Protein AF-A0A2M8AQI9-F1 (afdb_monomer)

pLDDT: mean 91.01, std 7.04, range [59.84, 96.62]

Secondary structure (DSSP, 8-state):
--HHHHHH-SEEEEETTTSHHHHHHHHHHHHTT-EEEEE-S-HHHHHTS----

Mean predicted aligned error: 3.59 Å

Structure (mmCIF, N/CA/C/O backbone):
data_AF-A0A2M8AQI9-F1
#
_entry.id   AF-A0A2M8AQI9-F1
#
loop_
_atom_site.group_PDB
_atom_site.id
_atom_site.type_symbol
_atom_site.label_atom_id
_atom_site.label_alt_id
_atom_site.label_comp_id
_atom_site.label_asym_id
_atom_site.label_entity_id
_atom_site.label_seq_id
_atom_site.pdbx_PDB_ins_code
_atom_site.Cartn_x
_atom_site.Cartn_y
_atom_site.Cartn_z
_atom_site.occupancy
_atom_site.B_iso_or_equiv
_atom_site.auth_seq_id
_atom_site.auth_comp_id
_atom_site.auth_asym_id
_atom_site.auth_atom_id
_atom_site.pdbx_PDB_model_num
ATOM 1 N N . MET A 1 1 ? -11.951 -4.954 17.361 1.00 59.84 1 MET A N 1
ATOM 2 C CA . MET A 1 1 ? -12.000 -3.852 16.375 1.00 59.84 1 MET A CA 1
ATOM 3 C C . MET A 1 1 ? -10.566 -3.462 16.067 1.00 59.84 1 MET A C 1
ATOM 5 O O . MET A 1 1 ? -9.803 -3.337 17.013 1.00 59.84 1 MET A O 1
ATOM 9 N N . ASN A 1 2 ? -10.154 -3.393 14.798 1.00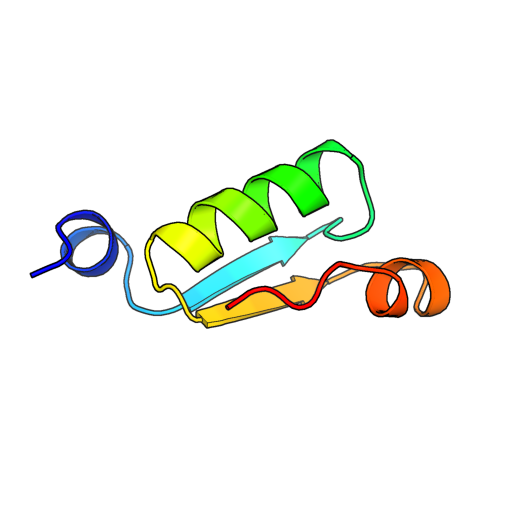 78.88 2 ASN A N 1
ATOM 10 C CA . ASN A 1 2 ? -8.751 -3.125 14.475 1.00 78.88 2 ASN A CA 1
ATOM 11 C C . ASN A 1 2 ? -8.432 -1.649 14.768 1.00 78.88 2 ASN A C 1
ATOM 13 O O . ASN A 1 2 ? -8.903 -0.772 14.047 1.00 78.88 2 ASN A O 1
ATOM 17 N N . GLU A 1 3 ? -7.674 -1.377 15.834 1.00 87.06 3 GLU A N 1
ATOM 18 C CA . GLU A 1 3 ? -7.327 -0.012 16.270 1.00 87.06 3 GLU A CA 1
ATOM 19 C C . GLU A 1 3 ? -6.650 0.793 15.157 1.00 87.06 3 GLU A C 1
ATOM 21 O O . GLU A 1 3 ? -6.838 2.003 15.041 1.00 87.06 3 GLU A O 1
ATOM 26 N N . PHE A 1 4 ? -5.912 0.108 14.282 1.00 88.75 4 PHE A N 1
ATOM 27 C CA . PHE A 1 4 ? -5.250 0.737 13.152 1.00 88.75 4 PHE A CA 1
ATOM 28 C C . PHE A 1 4 ? -6.255 1.257 12.119 1.00 88.75 4 PHE A C 1
ATOM 30 O O . PHE A 1 4 ? -6.148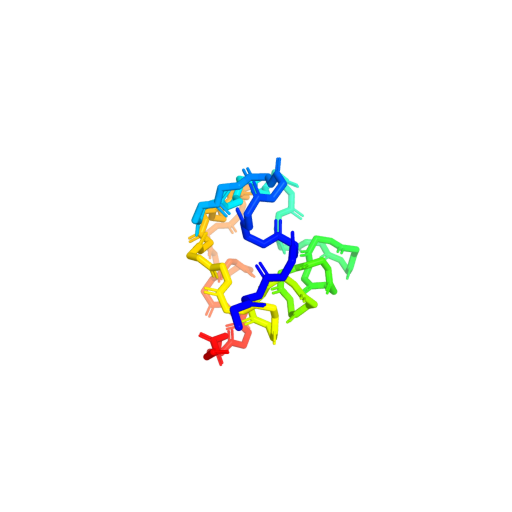 2.402 11.683 1.00 88.75 4 PHE A O 1
ATOM 37 N N . LYS A 1 5 ? -7.276 0.458 11.785 1.00 90.75 5 LYS A N 1
ATOM 38 C CA . LYS A 1 5 ? -8.379 0.904 10.921 1.00 90.75 5 LYS A CA 1
ATOM 39 C C . LYS A 1 5 ? -9.176 2.037 11.548 1.00 90.75 5 LYS A C 1
ATOM 41 O O . LYS A 1 5 ? -9.520 2.985 10.858 1.00 90.75 5 LYS A O 1
ATOM 46 N N . ALA A 1 6 ? -9.438 1.965 12.853 1.00 91.38 6 ALA A N 1
ATOM 47 C CA . ALA A 1 6 ? -10.159 3.026 13.554 1.00 91.38 6 ALA A CA 1
ATOM 48 C C . ALA A 1 6 ? -9.411 4.371 13.497 1.00 91.38 6 ALA A C 1
ATOM 50 O O . ALA A 1 6 ? -10.041 5.422 13.447 1.00 91.38 6 ALA A O 1
ATOM 51 N N . LYS A 1 7 ? -8.072 4.340 13.473 1.00 95.19 7 LYS A N 1
ATOM 52 C CA . LYS A 1 7 ? -7.226 5.536 13.415 1.00 95.19 7 LYS A CA 1
ATOM 53 C C . LYS A 1 7 ? -6.999 6.076 11.999 1.00 95.19 7 LYS A C 1
ATOM 55 O O . LYS A 1 7 ? -6.939 7.291 11.832 1.00 95.19 7 LYS A O 1
ATOM 60 N N . TYR A 1 8 ? -6.817 5.200 11.008 1.00 95.00 8 TYR A N 1
ATOM 61 C CA . TYR A 1 8 ? -6.359 5.582 9.662 1.00 95.00 8 TYR A CA 1
ATOM 62 C C . TYR A 1 8 ? -7.382 5.338 8.543 1.00 95.00 8 TYR A C 1
ATOM 64 O O . TYR A 1 8 ? -7.196 5.838 7.437 1.00 95.00 8 TYR A O 1
ATOM 72 N N . GLY A 1 9 ? -8.465 4.614 8.825 1.00 94.94 9 GLY A N 1
ATOM 73 C CA . GLY A 1 9 ? -9.502 4.254 7.863 1.00 94.94 9 GLY A CA 1
ATOM 74 C C . GLY A 1 9 ? -9.328 2.859 7.259 1.00 94.94 9 GLY A C 1
ATOM 75 O O . GLY A 1 9 ? -8.442 2.084 7.624 1.00 94.94 9 GLY A O 1
ATOM 76 N N . ASP A 1 10 ? -10.221 2.532 6.325 1.00 95.69 10 ASP A N 1
ATOM 77 C CA . ASP A 1 10 ? -10.298 1.204 5.711 1.00 95.69 10 ASP A CA 1
ATOM 78 C C . ASP A 1 10 ? -9.338 0.986 4.544 1.00 95.69 10 ASP A C 1
ATOM 80 O O . ASP A 1 10 ? -9.108 -0.164 4.173 1.00 95.69 10 ASP A O 1
ATOM 84 N N . TYR A 1 11 ? -8.794 2.057 3.960 1.00 96.00 11 TYR A N 1
ATOM 85 C CA . TYR A 1 11 ? -7.993 1.999 2.738 1.00 96.00 11 TYR A CA 1
ATOM 86 C C . TYR A 1 11 ? -6.590 2.564 2.944 1.00 96.00 11 TYR A C 1
ATOM 88 O O . TYR A 1 11 ? -6.410 3.559 3.643 1.00 96.00 11 TYR A O 1
ATOM 96 N N . ALA A 1 12 ? -5.607 1.969 2.269 1.00 96.38 12 ALA A N 1
ATOM 97 C CA . ALA A 1 12 ? -4.257 2.507 2.165 1.00 96.38 12 ALA A CA 1
ATOM 98 C C . ALA A 1 12 ? -3.826 2.638 0.700 1.00 96.38 12 ALA A C 1
ATOM 100 O O . ALA A 1 12 ? -3.947 1.700 -0.089 1.00 96.38 12 ALA A O 1
ATOM 101 N N . LEU A 1 13 ? -3.294 3.811 0.353 1.00 96.62 13 LEU A N 1
ATOM 102 C CA . LEU A 1 13 ? -2.719 4.104 -0.956 1.00 96.62 13 LEU A CA 1
ATOM 103 C C . LEU A 1 13 ? -1.199 3.954 -0.890 1.00 96.62 13 LEU A C 1
ATOM 105 O O . LEU A 1 13 ? -0.540 4.674 -0.141 1.00 96.62 13 LEU A O 1
ATOM 109 N N . ILE A 1 14 ? -0.639 3.052 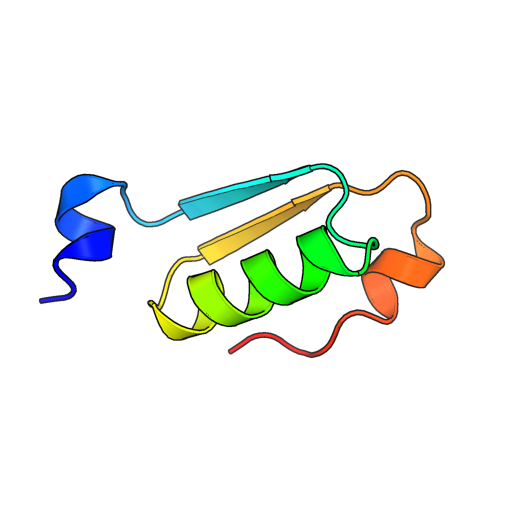-1.693 1.00 95.25 14 ILE A N 1
ATOM 110 C CA . ILE A 1 14 ? 0.802 2.794 -1.732 1.00 95.25 14 ILE A CA 1
ATOM 111 C C . ILE A 1 14 ? 1.330 3.174 -3.109 1.00 95.25 14 ILE A C 1
ATOM 113 O O . ILE A 1 14 ? 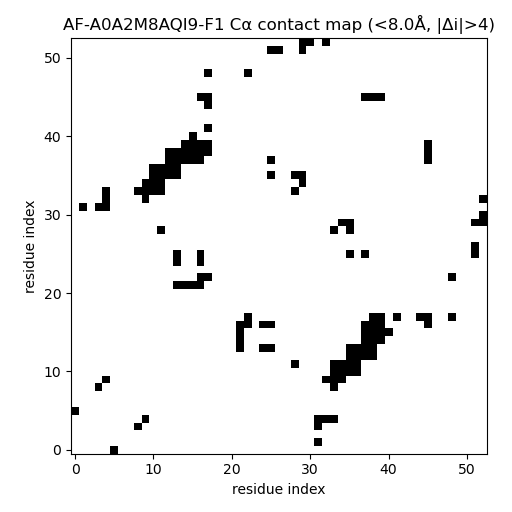1.001 2.547 -4.116 1.00 95.25 14 ILE A O 1
ATOM 117 N N . THR A 1 15 ? 2.179 4.199 -3.151 1.00 94.94 15 THR A N 1
ATOM 118 C CA . THR A 1 15 ? 2.928 4.567 -4.359 1.00 94.94 15 THR A CA 1
ATOM 119 C C . THR A 1 15 ? 4.266 3.834 -4.384 1.00 94.94 15 THR A C 1
ATOM 121 O O . THR A 1 15 ? 4.882 3.613 -3.344 1.00 94.94 15 THR A O 1
ATOM 124 N N . GLY A 1 16 ? 4.707 3.399 -5.566 1.00 93.88 16 GLY A N 1
ATOM 125 C CA . GLY A 1 16 ? 5.894 2.550 -5.682 1.00 93.88 16 GLY A CA 1
ATOM 126 C C . GLY A 1 16 ? 5.691 1.152 -5.090 1.00 93.88 16 GLY A C 1
ATOM 127 O O . GLY A 1 16 ? 6.646 0.564 -4.584 1.00 93.88 16 GLY A O 1
ATOM 128 N N . ALA A 1 17 ? 4.468 0.615 -5.162 1.00 93.50 17 ALA A N 1
ATOM 129 C CA . ALA A 1 17 ? 4.101 -0.679 -4.579 1.00 93.50 17 ALA A CA 1
ATOM 130 C C . ALA A 1 17 ? 4.933 -1.858 -5.115 1.00 93.50 17 ALA A C 1
ATOM 132 O O . ALA A 1 17 ? 5.145 -2.828 -4.405 1.00 93.50 17 ALA A O 1
ATOM 133 N N . SER A 1 18 ? 5.465 -1.747 -6.334 1.00 90.81 18 SER A N 1
ATOM 134 C CA . SER A 1 18 ? 6.316 -2.765 -6.966 1.00 90.81 18 SER A CA 1
ATOM 135 C C . SER A 1 18 ? 7.802 -2.685 -6.566 1.00 90.81 18 SER A C 1
ATOM 137 O O . SER A 1 18 ? 8.668 -3.193 -7.280 1.00 90.81 18 SER A O 1
ATOM 139 N N . SER A 1 19 ? 8.137 -1.920 -5.526 1.00 91.50 19 SER A N 1
ATOM 140 C CA . SER A 1 19 ? 9.487 -1.853 -4.954 1.00 91.50 19 SER A CA 1
ATOM 141 C C . SER A 1 19 ? 9.571 -2.747 -3.721 1.00 91.50 19 SER A C 1
ATOM 143 O O . SER A 1 19 ? 8.549 -3.026 -3.107 1.00 91.50 19 SER A O 1
ATOM 145 N N . VAL A 1 20 ? 10.785 -3.127 -3.308 1.00 88.88 20 VAL A N 1
ATOM 146 C CA . VAL A 1 20 ? 11.000 -3.982 -2.122 1.00 88.88 20 VAL A CA 1
ATOM 147 C C . VAL A 1 20 ? 10.28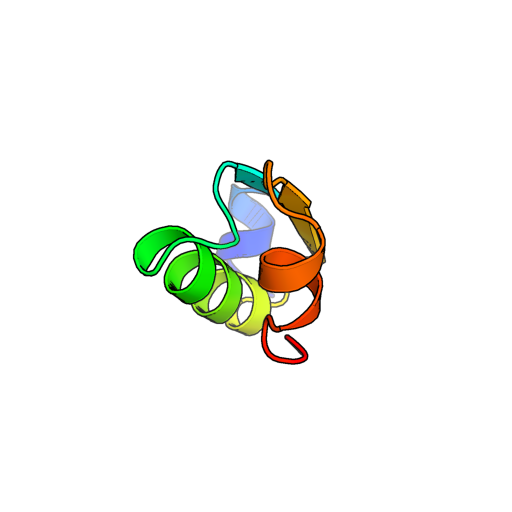7 -3.428 -0.883 1.00 88.88 20 VAL A C 1
ATOM 149 O O . VAL A 1 20 ? 9.637 -4.161 -0.147 1.00 88.88 20 VAL A O 1
ATOM 152 N N . ILE A 1 21 ? 10.367 -2.113 -0.674 1.00 93.75 21 ILE A N 1
ATOM 153 C CA . ILE A 1 21 ? 9.726 -1.451 0.466 1.00 93.75 21 ILE A CA 1
ATOM 154 C C . ILE A 1 21 ? 8.211 -1.366 0.254 1.00 93.75 21 ILE A C 1
ATOM 156 O O . ILE A 1 21 ? 7.448 -1.653 1.171 1.00 93.75 21 ILE A O 1
ATOM 160 N N . GLY A 1 22 ? 7.767 -0.995 -0.950 1.00 94.00 22 GLY A N 1
ATOM 161 C CA . GLY A 1 22 ? 6.343 -0.891 -1.271 1.00 94.00 22 GLY A CA 1
ATOM 162 C C . GLY A 1 22 ? 5.593 -2.212 -1.089 1.00 94.00 22 GLY A C 1
ATOM 163 O O . GLY A 1 22 ? 4.496 -2.213 -0.532 1.00 94.00 22 GLY A O 1
ATOM 164 N N . GLU A 1 23 ? 6.206 -3.326 -1.486 1.00 94.06 23 GLU A N 1
ATOM 165 C CA . GLU A 1 23 ? 5.658 -4.670 -1.309 1.00 94.06 23 GLU A CA 1
ATOM 166 C C . GLU A 1 23 ? 5.536 -5.036 0.175 1.00 94.06 23 GLU A C 1
ATOM 168 O O . GLU A 1 23 ? 4.499 -5.540 0.606 1.00 94.06 23 GLU A O 1
ATOM 173 N N . GLU A 1 24 ? 6.564 -4.749 0.977 1.00 95.25 24 GLU A N 1
ATOM 174 C CA . GLU A 1 24 ? 6.543 -5.036 2.413 1.00 95.25 24 GLU A CA 1
ATOM 175 C C . GLU A 1 24 ? 5.474 -4.208 3.144 1.00 95.25 24 GLU A C 1
ATOM 177 O O . GLU A 1 24 ? 4.717 -4.735 3.961 1.00 95.25 24 GLU A O 1
ATOM 182 N N . PHE A 1 25 ? 5.322 -2.929 2.786 1.00 94.75 25 PHE A N 1
ATOM 183 C CA . PHE A 1 25 ? 4.214 -2.111 3.285 1.00 94.75 25 PHE A CA 1
ATOM 184 C C . PHE A 1 25 ? 2.856 -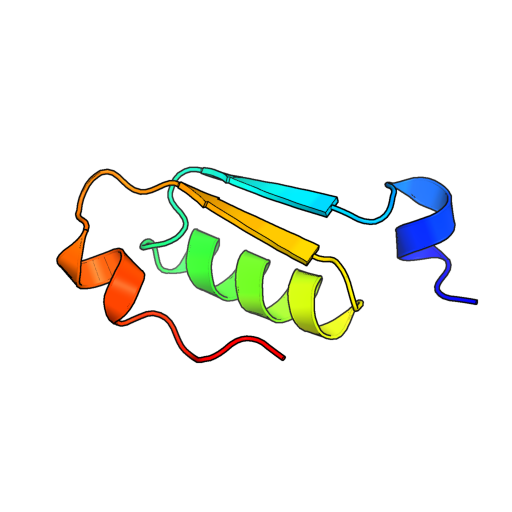2.693 2.900 1.00 94.75 25 PHE A C 1
ATOM 186 O O . PHE A 1 25 ? 1.952 -2.742 3.735 1.00 94.75 25 PHE A O 1
ATOM 193 N N . ALA A 1 26 ? 2.707 -3.153 1.658 1.00 95.25 26 ALA A N 1
ATOM 194 C CA . ALA A 1 26 ? 1.466 -3.749 1.192 1.00 95.25 26 ALA A CA 1
ATOM 195 C C . ALA A 1 26 ? 1.126 -5.011 2.004 1.00 95.25 26 ALA A C 1
ATOM 197 O O . ALA A 1 26 ? 0.014 -5.130 2.512 1.00 95.25 26 ALA A O 1
ATOM 198 N N . LYS A 1 27 ? 2.099 -5.894 2.252 1.00 94.38 27 LYS A N 1
ATOM 199 C CA . LYS A 1 27 ? 1.918 -7.078 3.112 1.00 94.38 27 LYS A CA 1
ATOM 200 C C . LYS A 1 27 ? 1.458 -6.716 4.523 1.00 94.38 27 LYS A C 1
ATOM 202 O O . LYS A 1 27 ? 0.466 -7.261 5.005 1.00 94.38 27 LYS A O 1
ATOM 207 N N . GLN A 1 28 ? 2.135 -5.774 5.175 1.00 94.75 28 GLN A N 1
ATOM 208 C CA . GLN A 1 28 ? 1.813 -5.394 6.554 1.00 94.75 28 GLN A CA 1
ATOM 209 C C . GLN A 1 28 ? 0.470 -4.667 6.686 1.00 94.75 28 GLN A C 1
ATOM 211 O O . GLN A 1 28 ? -0.204 -4.781 7.710 1.00 94.75 28 GLN A O 1
ATOM 216 N N . LEU A 1 29 ? 0.073 -3.886 5.681 1.00 94.31 29 LEU A N 1
ATOM 217 C CA . LEU A 1 29 ? -1.203 -3.171 5.698 1.00 94.31 29 LEU A CA 1
ATOM 218 C C . LEU A 1 29 ? -2.374 -4.103 5.359 1.00 94.31 29 LEU A C 1
ATOM 220 O O . LEU A 1 29 ? -3.414 -4.0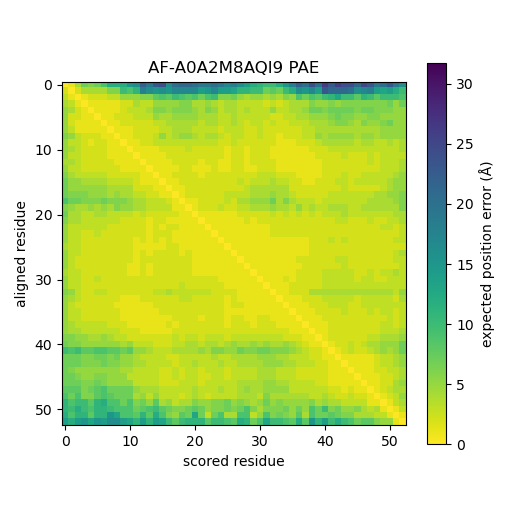16 6.017 1.00 94.31 29 LEU A O 1
ATOM 224 N N . ALA A 1 30 ? -2.182 -5.053 4.439 1.00 93.94 30 ALA A N 1
ATOM 225 C CA . ALA A 1 30 ? -3.139 -6.132 4.192 1.00 93.94 30 ALA A CA 1
ATOM 226 C C . ALA A 1 30 ? -3.344 -7.002 5.437 1.00 93.94 30 ALA A C 1
ATOM 228 O O . ALA A 1 30 ? -4.480 -7.247 5.826 1.00 93.94 30 ALA A O 1
ATOM 229 N N . SER A 1 31 ? -2.275 -7.361 6.161 1.00 93.44 31 SER A N 1
ATOM 230 C CA . SER A 1 31 ? -2.396 -8.145 7.401 1.00 93.44 31 SER A CA 1
ATOM 231 C C . SER A 1 31 ? -3.105 -7.385 8.532 1.00 93.44 31 SER A C 1
ATOM 233 O O . SER A 1 31 ? -3.588 -7.984 9.492 1.00 93.44 31 SER A O 1
ATOM 235 N N . LYS A 1 32 ? -3.182 -6.052 8.438 1.00 92.56 32 LYS A N 1
ATOM 236 C CA . LYS A 1 32 ? -4.017 -5.197 9.298 1.00 92.56 32 LYS A CA 1
ATOM 237 C C . LYS A 1 32 ? -5.449 -5.058 8.749 1.00 92.56 32 LYS A C 1
ATOM 239 O O . LYS A 1 32 ? -6.247 -4.288 9.275 1.00 92.56 32 LYS A O 1
ATOM 244 N N . GLY A 1 33 ? -5.808 -5.809 7.717 1.00 91.44 33 GLY A N 1
ATOM 245 C CA . GLY A 1 33 ? -7.133 -5.875 7.111 1.00 91.44 33 GLY A CA 1
ATOM 246 C C . GLY A 1 33 ? -7.506 -4.668 6.255 1.00 91.44 33 GLY A C 1
ATOM 247 O O . GLY A 1 33 ? -8.690 -4.506 5.960 1.00 91.44 33 GLY A O 1
ATOM 248 N N . LEU A 1 34 ? -6.563 -3.781 5.920 1.00 94.81 34 LEU A N 1
ATOM 249 C CA . LEU A 1 34 ? -6.853 -2.615 5.086 1.00 94.81 34 LEU A CA 1
ATOM 250 C C . LEU A 1 34 ? -7.008 -3.043 3.628 1.00 94.81 34 LEU A C 1
ATOM 252 O O . LEU A 1 34 ? -6.271 -3.888 3.129 1.00 94.81 34 LEU A O 1
ATOM 256 N N . ASN A 1 35 ? -7.932 -2.390 2.935 1.00 94.81 35 ASN A N 1
ATOM 257 C CA . ASN A 1 35 ? -8.044 -2.465 1.490 1.00 94.81 35 ASN A CA 1
ATOM 258 C C . ASN A 1 35 ? -6.893 -1.672 0.863 1.00 94.81 35 ASN A C 1
ATOM 260 O O . ASN A 1 35 ? -6.637 -0.527 1.244 1.00 94.81 35 ASN A O 1
ATOM 264 N N . LEU A 1 36 ? -6.196 -2.252 -0.108 1.00 95.25 36 LEU A N 1
ATOM 265 C CA . LEU A 1 36 ? -5.003 -1.631 -0.677 1.00 95.25 36 LEU A CA 1
ATOM 266 C C . LEU A 1 36 ? -5.255 -1.110 -2.084 1.00 95.25 36 LEU A C 1
ATOM 268 O O . LEU A 1 36 ? -5.812 -1.805 -2.931 1.00 95.25 36 LEU A O 1
ATOM 272 N N . ILE A 1 37 ? -4.782 0.106 -2.337 1.00 95.88 37 ILE A N 1
ATOM 273 C CA . ILE A 1 37 ? -4.697 0.698 -3.669 1.00 95.88 37 ILE A CA 1
ATOM 274 C C . ILE A 1 37 ? -3.211 0.814 -3.996 1.00 95.88 37 ILE A C 1
ATOM 276 O O . ILE A 1 37 ? -2.484 1.592 -3.375 1.00 95.88 37 ILE A O 1
ATOM 280 N N . LEU A 1 38 ? -2.749 0.007 -4.947 1.00 95.38 38 LEU A N 1
ATOM 281 C CA . LEU A 1 38 ? -1.334 -0.119 -5.283 1.00 95.38 38 LEU A CA 1
ATOM 282 C C . LEU A 1 38 ? -1.033 0.623 -6.587 1.00 95.38 38 LEU A C 1
ATOM 284 O O . LEU A 1 38 ? -1.650 0.362 -7.616 1.00 95.38 38 LEU A O 1
ATOM 288 N N . ILE A 1 39 ? -0.068 1.542 -6.547 1.00 95.50 39 ILE A N 1
ATOM 289 C CA . ILE A 1 39 ? 0.376 2.320 -7.706 1.00 95.50 39 ILE A CA 1
ATOM 290 C C . ILE A 1 39 ? 1.843 2.004 -7.995 1.00 95.50 39 ILE A C 1
ATOM 292 O O . ILE A 1 39 ? 2.715 2.166 -7.137 1.00 95.50 39 ILE A O 1
ATOM 296 N N . ALA A 1 40 ? 2.138 1.629 -9.237 1.00 94.44 40 ALA A N 1
ATOM 297 C CA . ALA A 1 40 ? 3.494 1.477 -9.752 1.00 94.44 40 ALA A CA 1
ATOM 298 C C . ALA A 1 40 ? 3.574 1.913 -11.221 1.00 94.44 40 ALA A C 1
ATOM 300 O O . ALA A 1 40 ? 2.569 1.961 -11.923 1.00 94.44 40 ALA A O 1
ATOM 301 N N . ARG A 1 41 ? 4.789 2.227 -11.689 1.00 93.38 41 ARG A N 1
ATOM 302 C CA . ARG A 1 41 ? 5.036 2.598 -13.096 1.00 93.38 41 ARG A CA 1
ATOM 303 C C . ARG A 1 41 ? 5.086 1.389 -14.031 1.00 93.38 41 ARG A C 1
ATOM 305 O O . ARG A 1 41 ? 4.790 1.525 -15.211 1.00 93.38 41 ARG A O 1
ATOM 312 N N . SER A 1 42 ? 5.501 0.234 -13.516 1.00 92.25 42 SER A N 1
ATOM 313 C CA . SER A 1 42 ? 5.655 -1.000 -14.286 1.00 92.25 42 SER A CA 1
ATOM 314 C C . SER A 1 42 ? 4.511 -1.937 -13.945 1.00 92.25 42 SER A C 1
ATOM 316 O O . SER A 1 42 ? 4.434 -2.411 -12.813 1.00 92.25 42 SER A O 1
ATOM 318 N N . LYS A 1 43 ? 3.640 -2.188 -14.923 1.00 89.62 43 LYS A N 1
ATOM 319 C CA . LYS A 1 43 ? 2.479 -3.061 -14.757 1.00 89.62 43 LYS A CA 1
ATOM 320 C C . LYS A 1 43 ? 2.895 -4.495 -14.418 1.00 89.62 43 LYS A C 1
ATOM 322 O O . LYS A 1 43 ? 2.387 -5.035 -13.447 1.00 89.62 43 LYS A O 1
ATOM 327 N N . ASP A 1 44 ? 3.878 -5.045 -15.128 1.00 91.94 44 ASP A N 1
ATOM 328 C CA . ASP A 1 44 ? 4.319 -6.437 -14.943 1.00 91.94 44 ASP A CA 1
ATOM 329 C C . ASP A 1 44 ? 4.775 -6.697 -13.499 1.00 91.94 44 ASP A C 1
ATOM 331 O O . ASP A 1 44 ? 4.295 -7.605 -12.831 1.00 91.94 44 ASP A O 1
ATOM 335 N N . LYS A 1 45 ? 5.602 -5.798 -12.950 1.00 89.81 45 LYS A N 1
ATOM 336 C CA . LYS A 1 45 ? 6.061 -5.885 -11.553 1.00 89.81 45 LYS A CA 1
ATOM 337 C C . LYS A 1 45 ? 4.945 -5.700 -10.524 1.00 89.81 45 LYS A C 1
ATOM 339 O O . LYS A 1 45 ? 5.115 -6.074 -9.370 1.00 89.81 45 LYS A O 1
ATOM 344 N N . LEU A 1 46 ? 3.855 -5.028 -10.894 1.00 89.06 46 LEU A N 1
ATOM 345 C CA . LEU A 1 46 ? 2.693 -4.861 -10.024 1.00 89.06 46 LEU A CA 1
ATOM 346 C C . LEU A 1 46 ? 1.840 -6.136 -10.013 1.00 89.06 46 LEU A C 1
ATOM 348 O O . LEU A 1 46 ? 1.316 -6.498 -8.967 1.00 89.06 46 LEU A O 1
ATOM 352 N N . GLU A 1 47 ? 1.723 -6.810 -11.157 1.00 88.75 47 GLU A N 1
ATOM 353 C CA . GLU A 1 47 ? 1.011 -8.086 -11.296 1.00 88.75 47 GLU A CA 1
ATOM 354 C C . GLU A 1 47 ? 1.775 -9.259 -10.664 1.00 88.75 47 GLU A C 1
ATOM 356 O O . GLU A 1 47 ? 1.151 -10.207 -10.198 1.00 88.75 47 GLU A O 1
ATOM 361 N N . GLU A 1 48 ? 3.105 -9.171 -10.575 1.00 89.69 48 GLU A N 1
ATOM 362 C CA . GLU A 1 48 ? 3.950 -10.115 -9.827 1.00 89.69 48 GLU A CA 1
ATOM 363 C C . GLU A 1 48 ? 3.798 -10.011 -8.299 1.00 89.69 48 GLU A C 1
ATOM 365 O O . GLU A 1 48 ? 4.303 -10.875 -7.576 1.00 89.69 48 GLU A O 1
ATOM 370 N N . LEU A 1 49 ? 3.124 -8.974 -7.780 1.00 86.56 49 LEU A N 1
ATOM 371 C CA . LEU A 1 49 ? 2.938 -8.843 -6.339 1.00 86.56 49 LEU A CA 1
ATOM 372 C C . LEU A 1 49 ? 2.132 -10.028 -5.782 1.00 86.56 49 LEU A C 1
ATOM 374 O O . LEU A 1 49 ? 1.164 -1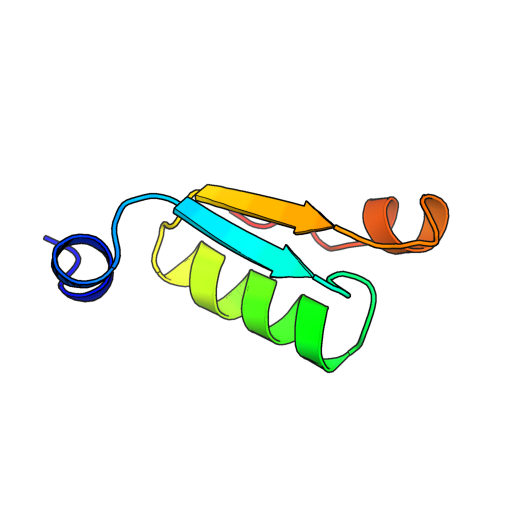0.475 -6.404 1.00 86.56 49 LEU A O 1
ATOM 378 N N . PRO A 1 50 ? 2.479 -10.520 -4.577 1.00 82.81 50 PRO A N 1
ATOM 379 C CA . PRO A 1 50 ? 1.751 -11.617 -3.958 1.00 82.81 50 PRO A CA 1
ATOM 380 C C . PRO A 1 50 ? 0.267 -11.283 -3.813 1.00 82.81 50 PRO A C 1
ATOM 382 O O . PRO A 1 50 ? -0.098 -10.132 -3.581 1.00 82.81 50 PRO A O 1
ATOM 385 N N . HIS A 1 51 ? -0.598 -12.295 -3.861 1.00 79.75 51 HIS A N 1
ATOM 386 C CA . HIS A 1 51 ? -2.002 -12.112 -3.503 1.00 79.75 51 HIS A CA 1
ATOM 387 C C . HIS A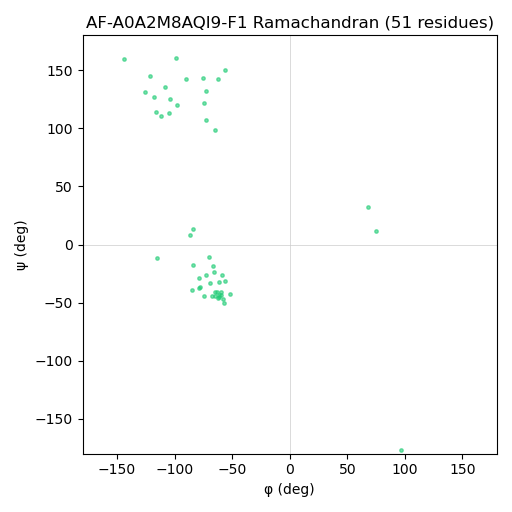 1 51 ? -2.115 -11.745 -2.019 1.00 79.75 51 HIS A C 1
ATOM 389 O O . HIS A 1 51 ? -2.048 -12.605 -1.140 1.00 79.75 51 HIS A O 1
ATOM 395 N N . LEU A 1 52 ? -2.258 -10.448 -1.757 1.00 82.88 52 LEU A N 1
ATOM 396 C CA . LEU A 1 52 ? -2.441 -9.890 -0.425 1.00 82.88 52 LEU A CA 1
ATOM 397 C C . LEU A 1 52 ? -3.880 -10.186 0.022 1.00 82.88 52 LEU A C 1
ATOM 399 O O . LEU A 1 52 ? -4.827 -9.835 -0.684 1.00 82.88 52 LEU A O 1
ATOM 403 N N . ARG A 1 53 ? -4.033 -10.886 1.149 1.00 64.06 53 ARG A N 1
ATOM 404 C CA . ARG A 1 53 ? -5.324 -11.229 1.765 1.00 64.06 53 ARG A CA 1
ATOM 405 C C . ARG A 1 53 ? -5.515 -10.483 3.072 1.00 64.06 53 ARG A C 1
ATOM 407 O O . ARG A 1 53 ? -4.495 -10.284 3.770 1.00 64.06 53 ARG A O 1
#

Nearest PDB structures (foldseek):
  3d4n-assembly1_A  TM=9.081E-01  e=5.577E-02  Homo sapiens
  5t2v-assembly1_A  TM=9.007E-01  e=6.868E-02  Mycolicibacterium smegmatis MC2 155
  1yb1-assembly1_A  TM=9.209E-01  e=1.945E-01  Homo sapiens
  1yb1-assembly1_B  TM=9.169E-01  e=2.085E-01  Homo sapiens
  3pi7-assembly1_A-2  TM=7.484E-01  e=5.903E-01  Mesorhizobium loti

Sequence (53 aa):
MNEFKAKYGDYALITGASSVIGEEFAKQLASKGLNLILIARSKDKLEELPHLR

Radius of gyration: 11.14 Å; Cα contacts (8 Å, |Δi|>4): 72; chains: 1; bounding box: 23×18×31 Å

Foldseek 3Di:
DLVVCVVPNQEDEFAQCLDPVNLVVLQVVLVSVHHYDYHDPDPVSVVPRDPRD

Solvent-accessible surface area (backbone atoms only — not comparable to full-atom values): 3169 Å² total; per-residue (Å²): 128,60,67,64,36,76,73,68,45,62,62,47,81,38,72,49,26,58,38,80,64,30,41,52,51,50,50,57,42,20,71,63,70,32,47,76,46,77,37,56,94,50,65,69,53,49,69,68,50,77,90,77,99